Protein AF-A0A2Z4WEZ5-F1 (afdb_monomer_lite)

pLDDT: mean 71.06, std 11.82, range [43.91, 89.5]

Structure (mmCIF, N/CA/C/O backbone):
data_AF-A0A2Z4WEZ5-F1
#
_entry.id   AF-A0A2Z4WEZ5-F1
#
loop_
_atom_site.group_PDB
_atom_site.id
_atom_site.type_symbol
_atom_site.label_atom_id
_atom_site.label_alt_id
_atom_site.label_comp_id
_atom_site.label_asym_id
_atom_site.label_entity_id
_atom_site.label_seq_id
_atom_site.pdbx_PDB_ins_code
_atom_site.Cartn_x
_atom_site.Cartn_y
_atom_site.Cartn_z
_atom_site.occupancy
_atom_site.B_iso_or_equiv
_atom_site.auth_seq_id
_atom_site.auth_comp_id
_atom_site.auth_asym_id
_atom_site.auth_atom_id
_atom_site.pdbx_PDB_model_num
ATOM 1 N N . MET A 1 1 ? -4.936 15.886 11.551 1.00 51.16 1 MET A N 1
ATOM 2 C CA . MET A 1 1 ? -4.095 14.999 10.715 1.00 51.16 1 MET A CA 1
ATOM 3 C C . MET A 1 1 ? -4.878 14.330 9.578 1.00 51.16 1 MET A C 1
ATOM 5 O O . MET A 1 1 ? -4.421 14.414 8.447 1.00 51.16 1 MET A O 1
ATOM 9 N N . GLU A 1 2 ? -6.058 13.728 9.806 1.00 54.84 2 GLU A N 1
ATOM 10 C CA . GLU A 1 2 ? -6.845 13.073 8.730 1.00 54.84 2 GLU A CA 1
ATOM 11 C C . GLU A 1 2 ? -7.230 13.999 7.561 1.00 54.84 2 GLU A C 1
ATOM 13 O O . GLU A 1 2 ? -7.113 13.601 6.404 1.00 54.84 2 GLU A O 1
ATOM 18 N N . LYS A 1 3 ? -7.662 15.242 7.835 1.00 56.03 3 LYS A N 1
ATOM 19 C CA . LYS A 1 3 ? -8.055 16.198 6.779 1.00 56.03 3 LYS A CA 1
ATOM 20 C C . LYS A 1 3 ? -6.888 16.544 5.852 1.00 56.03 3 LYS A C 1
ATOM 22 O O . LYS A 1 3 ? -7.037 16.469 4.639 1.00 56.03 3 LYS A O 1
ATOM 27 N N . THR A 1 4 ? -5.720 16.847 6.415 1.00 59.44 4 THR A N 1
ATOM 28 C CA . THR A 1 4 ? -4.505 17.162 5.650 1.00 59.44 4 THR A CA 1
ATOM 29 C C . THR A 1 4 ? -4.064 15.977 4.794 1.00 59.44 4 THR A C 1
ATOM 31 O O . THR A 1 4 ? -3.743 16.148 3.623 1.00 59.44 4 THR A O 1
ATOM 34 N N . ARG A 1 5 ? -4.137 14.754 5.335 1.00 61.38 5 ARG A N 1
ATOM 35 C CA . ARG A 1 5 ? -3.776 13.543 4.589 1.00 61.38 5 ARG A CA 1
ATOM 36 C C . ARG A 1 5 ? -4.738 13.251 3.438 1.00 61.38 5 ARG A C 1
ATOM 38 O O . ARG A 1 5 ? -4.296 12.883 2.355 1.00 61.38 5 ARG A O 1
ATOM 45 N N . ARG A 1 6 ? -6.037 13.493 3.638 1.00 69.12 6 ARG A N 1
ATOM 46 C CA . ARG A 1 6 ? -7.053 13.363 2.585 1.00 69.12 6 ARG A CA 1
ATOM 47 C C . ARG A 1 6 ? -6.813 14.353 1.441 1.00 69.12 6 ARG A C 1
ATOM 49 O O . ARG A 1 6 ? -6.908 13.965 0.284 1.00 69.12 6 ARG A O 1
ATOM 56 N N . VAL A 1 7 ? -6.441 15.595 1.759 1.00 68.94 7 VAL A N 1
ATOM 57 C CA . VAL A 1 7 ? -6.094 16.617 0.754 1.00 68.94 7 VAL A CA 1
ATOM 58 C C . VAL A 1 7 ? -4.859 16.206 -0.050 1.00 68.94 7 VAL A C 1
ATOM 60 O O . VAL A 1 7 ? -4.874 16.321 -1.271 1.00 68.94 7 VAL A O 1
ATOM 63 N N . ILE A 1 8 ? -3.835 15.648 0.604 1.00 72.31 8 ILE A N 1
ATOM 64 C CA . ILE A 1 8 ? -2.625 15.146 -0.068 1.00 72.31 8 ILE A CA 1
ATOM 65 C C . ILE A 1 8 ? -2.968 13.994 -1.0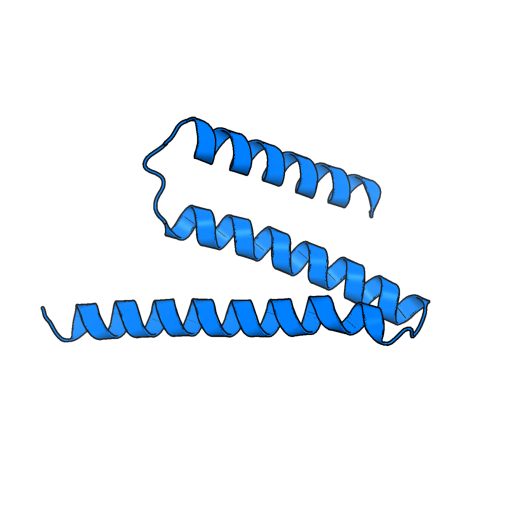27 1.00 72.31 8 ILE A C 1
ATOM 67 O O . ILE A 1 8 ? -2.574 14.027 -2.188 1.00 72.31 8 ILE A O 1
ATOM 71 N N . VAL A 1 9 ? -3.757 13.009 -0.584 1.00 69.50 9 VAL A N 1
ATOM 72 C CA . VAL A 1 9 ? -4.193 11.867 -1.415 1.00 69.50 9 VAL A CA 1
ATOM 73 C C . VAL A 1 9 ? -5.010 12.319 -2.631 1.00 69.50 9 VAL A C 1
ATOM 75 O O . VAL A 1 9 ? -4.816 11.800 -3.733 1.00 69.50 9 VAL A O 1
ATOM 78 N N . ILE A 1 10 ? -5.889 13.310 -2.452 1.00 72.94 10 ILE A N 1
ATOM 79 C CA . ILE A 1 10 ? -6.677 13.894 -3.545 1.00 72.94 10 ILE A CA 1
ATOM 80 C C . ILE A 1 10 ? -5.762 14.623 -4.533 1.00 72.94 10 ILE A C 1
ATOM 82 O O . ILE A 1 10 ? -5.882 14.400 -5.735 1.00 72.94 10 ILE A O 1
ATOM 86 N N . MET A 1 11 ? -4.811 15.429 -4.047 1.00 70.00 11 MET A N 1
ATOM 87 C CA . MET A 1 11 ? -3.830 16.105 -4.904 1.00 70.00 11 MET A CA 1
ATOM 88 C C . MET A 1 11 ? -3.032 15.102 -5.740 1.00 70.00 11 MET A C 1
ATOM 90 O O . MET A 1 11 ? -2.942 15.252 -6.956 1.00 70.00 11 MET A O 1
ATOM 94 N N . PHE A 1 12 ? -2.514 14.045 -5.111 1.00 72.94 12 PHE A N 1
ATOM 95 C CA . PHE A 1 12 ? -1.769 12.996 -5.806 1.00 72.94 12 PHE A CA 1
ATOM 96 C C . PHE A 1 12 ? -2.629 12.237 -6.822 1.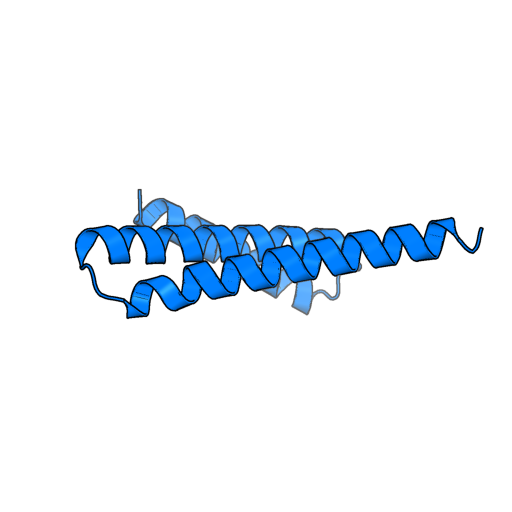00 72.94 12 PHE A C 1
ATOM 98 O O . PHE A 1 12 ? -2.148 11.941 -7.912 1.00 72.94 12 PHE A O 1
ATOM 105 N N . SER A 1 13 ? -3.902 11.979 -6.513 1.00 70.19 13 SER A N 1
ATOM 106 C CA . SER A 1 13 ? -4.831 11.335 -7.453 1.00 70.19 13 SER A CA 1
ATOM 107 C C . SER A 1 13 ? -5.129 12.216 -8.666 1.00 70.19 13 SER A C 1
ATOM 109 O O . SER A 1 13 ? -5.154 11.714 -9.784 1.00 70.19 13 SER A O 1
ATOM 111 N N . ILE A 1 14 ? -5.306 13.528 -8.473 1.00 71.81 14 ILE A N 1
ATOM 112 C CA . ILE A 1 14 ? -5.525 14.485 -9.569 1.00 71.81 14 ILE A CA 1
ATOM 113 C C . ILE A 1 14 ? -4.281 14.573 -10.457 1.00 71.81 14 ILE A C 1
ATOM 115 O O . ILE A 1 14 ? -4.399 14.498 -11.678 1.00 71.81 14 ILE A O 1
ATOM 119 N N . ILE A 1 15 ? -3.090 14.661 -9.855 1.00 69.00 15 ILE A N 1
ATOM 120 C CA . ILE A 1 15 ? -1.815 14.648 -10.585 1.00 69.00 15 ILE A CA 1
ATOM 121 C C . ILE A 1 15 ? -1.703 13.363 -11.412 1.00 69.00 15 ILE A C 1
ATOM 123 O O . ILE A 1 15 ? -1.436 13.421 -12.607 1.00 69.00 15 ILE A O 1
ATOM 127 N N . TYR A 1 16 ? -1.989 12.208 -10.812 1.00 63.53 16 TYR A N 1
ATOM 128 C CA . TYR A 1 16 ? -1.968 10.915 -11.492 1.00 63.53 16 TYR A CA 1
ATOM 129 C C . TYR A 1 16 ? -2.925 10.858 -12.697 1.00 63.53 16 TYR A C 1
ATOM 131 O O . TYR A 1 16 ? -2.555 10.382 -13.770 1.00 63.53 16 TYR A O 1
ATOM 139 N N . LEU A 1 17 ? -4.141 11.391 -12.544 1.00 68.06 17 LEU A N 1
ATOM 140 C CA . LEU A 1 17 ? -5.165 11.415 -13.591 1.00 68.06 17 LEU A CA 1
ATOM 141 C C . LEU A 1 17 ? -4.769 12.327 -14.763 1.00 68.06 17 LEU A C 1
ATOM 143 O O . LEU A 1 17 ? -4.910 11.940 -15.922 1.00 68.06 17 LEU A O 1
ATOM 147 N N . ILE A 1 18 ? -4.213 13.506 -14.465 1.00 69.38 18 ILE A N 1
ATOM 148 C CA . ILE A 1 18 ? -3.699 14.449 -15.469 1.00 69.38 18 ILE A CA 1
ATOM 149 C C . ILE A 1 18 ? -2.539 13.823 -16.252 1.00 69.38 18 ILE A C 1
ATOM 151 O O . ILE A 1 18 ? -2.498 13.933 -17.476 1.00 69.38 18 ILE A O 1
ATOM 155 N N . LEU A 1 19 ? -1.623 13.128 -15.571 1.00 61.66 19 LEU A N 1
ATOM 156 C CA . LEU A 1 19 ? -0.466 12.483 -16.200 1.00 61.66 19 LEU A CA 1
ATOM 157 C C . LEU A 1 19 ? -0.870 11.338 -17.144 1.00 61.66 19 LEU A C 1
ATOM 159 O O . LEU A 1 19 ? -0.264 11.188 -18.208 1.00 61.66 19 LEU A O 1
ATOM 163 N N . ILE A 1 20 ? -1.918 10.582 -16.796 1.00 61.66 2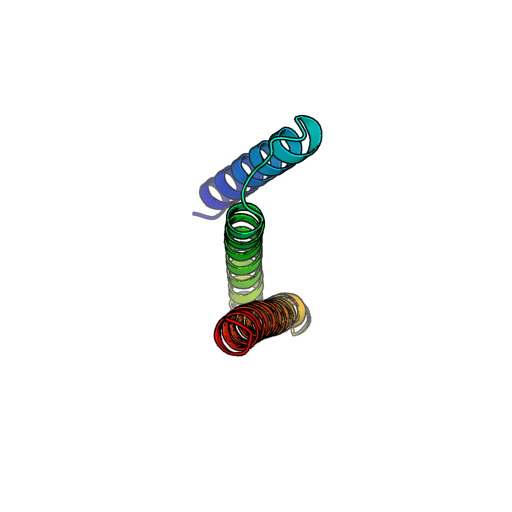0 ILE A N 1
ATOM 164 C CA . ILE A 1 20 ? -2.510 9.563 -17.675 1.00 61.66 20 ILE A CA 1
ATOM 165 C C . ILE A 1 20 ? -3.145 10.206 -18.910 1.00 61.66 20 ILE A C 1
ATOM 167 O O . ILE A 1 20 ? -2.901 9.749 -20.028 1.00 61.66 20 ILE A O 1
ATOM 171 N N . ILE A 1 21 ? -3.938 11.268 -18.722 1.00 63.66 21 ILE A N 1
ATOM 172 C CA . ILE A 1 21 ? -4.638 11.957 -19.818 1.00 63.66 21 ILE A CA 1
ATOM 173 C C . ILE A 1 21 ? -3.643 12.599 -20.790 1.00 63.66 21 ILE A C 1
ATOM 175 O O . ILE A 1 21 ? -3.812 12.473 -22.001 1.00 63.66 21 ILE A O 1
ATOM 179 N N . LEU A 1 22 ? -2.585 13.242 -20.284 1.00 63.00 22 LEU A N 1
ATOM 180 C CA . LEU A 1 22 ? -1.581 13.892 -21.13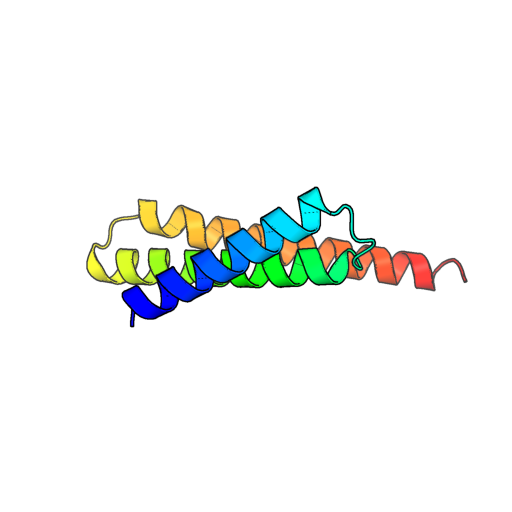1 1.00 63.00 22 LEU A CA 1
ATOM 181 C C . LEU A 1 22 ? -0.653 12.911 -21.864 1.00 63.00 22 LEU A C 1
ATOM 183 O O . LEU A 1 22 ? 0.189 13.362 -22.638 1.00 63.00 22 LEU A O 1
ATOM 187 N N . ARG A 1 23 ? -0.778 11.591 -21.644 1.00 55.53 23 ARG A N 1
ATOM 188 C CA . ARG A 1 23 ? 0.084 10.571 -22.272 1.00 55.53 23 ARG A CA 1
ATOM 189 C C . ARG A 1 23 ? 1.575 10.914 -22.138 1.00 55.53 23 ARG A C 1
ATOM 191 O O . ARG A 1 23 ? 2.377 10.623 -23.024 1.00 55.53 23 ARG A O 1
ATOM 198 N N . VAL A 1 24 ? 1.939 11.569 -21.033 1.00 57.09 24 VAL A N 1
ATOM 199 C CA . VAL A 1 24 ? 3.324 11.955 -20.770 1.00 57.09 24 VAL A CA 1
ATOM 200 C C . VAL A 1 24 ? 4.127 10.664 -20.682 1.00 57.09 24 VAL A C 1
ATOM 202 O O . VAL A 1 24 ? 3.718 9.724 -19.995 1.00 57.09 24 VAL A O 1
ATOM 205 N N . ASN A 1 25 ? 5.254 10.609 -21.391 1.00 56.06 25 ASN A N 1
ATOM 206 C CA . ASN A 1 25 ? 6.151 9.456 -21.413 1.00 56.06 25 ASN A CA 1
ATOM 207 C C . ASN A 1 25 ? 6.928 9.394 -20.085 1.00 56.06 25 ASN A C 1
ATOM 209 O O . ASN A 1 25 ? 8.120 9.675 -20.005 1.00 56.06 25 ASN A O 1
ATOM 213 N N . ILE A 1 26 ? 6.199 9.150 -19.000 1.00 58.28 26 ILE A N 1
ATOM 214 C CA . ILE A 1 26 ? 6.724 9.097 -17.644 1.00 58.28 26 ILE A CA 1
ATOM 215 C C . ILE A 1 26 ? 7.313 7.705 -17.444 1.00 58.28 26 ILE A C 1
ATOM 217 O O . ILE A 1 26 ? 6.659 6.714 -17.792 1.00 58.28 26 ILE A O 1
ATOM 221 N N . PRO A 1 27 ? 8.511 7.596 -16.847 1.00 66.06 27 PRO A N 1
ATOM 222 C CA . PRO A 1 27 ? 9.084 6.308 -16.503 1.00 66.06 27 PRO A CA 1
ATOM 223 C C . PRO A 1 27 ? 8.068 5.487 -15.709 1.00 66.06 27 PRO A C 1
ATOM 225 O O . PRO A 1 27 ? 7.502 5.968 -14.727 1.00 66.06 27 PRO A O 1
ATOM 228 N N . ARG A 1 28 ? 7.852 4.230 -16.105 1.00 65.88 28 ARG A N 1
ATOM 229 C CA . ARG A 1 28 ? 6.915 3.304 -15.442 1.00 65.88 28 ARG A CA 1
ATOM 230 C C . ARG A 1 28 ? 7.168 3.217 -13.921 1.00 65.88 28 ARG A C 1
ATOM 232 O O . ARG A 1 28 ? 6.237 3.049 -13.142 1.00 65.88 28 ARG A O 1
ATOM 239 N N . VAL A 1 29 ? 8.415 3.450 -13.507 1.00 62.41 29 VAL A N 1
ATOM 240 C CA . VAL A 1 29 ? 8.878 3.585 -12.115 1.00 62.41 29 VAL A CA 1
ATOM 241 C C . VAL A 1 29 ? 8.147 4.685 -11.333 1.00 62.41 29 VAL A C 1
ATOM 243 O O . VAL A 1 29 ? 7.796 4.478 -10.176 1.00 62.41 29 VAL A O 1
ATOM 246 N N . LEU A 1 30 ? 7.869 5.836 -11.947 1.00 67.94 30 LEU A N 1
ATOM 247 C CA . LEU A 1 30 ? 7.229 6.980 -11.288 1.00 67.94 30 LEU A CA 1
ATOM 248 C C . LEU A 1 30 ? 5.750 6.691 -10.984 1.00 67.94 30 LEU A C 1
ATOM 250 O O . LEU A 1 30 ? 5.261 7.015 -9.903 1.00 67.94 30 LEU A O 1
ATOM 254 N N . TYR A 1 31 ? 5.065 6.000 -11.901 1.00 69.31 31 TYR A N 1
ATOM 255 C CA . TYR A 1 31 ? 3.707 5.486 -11.696 1.00 69.31 31 TYR A CA 1
ATOM 256 C C . TYR A 1 31 ? 3.644 4.473 -10.548 1.00 69.31 31 TYR A C 1
ATOM 258 O O . TYR A 1 31 ? 2.761 4.556 -9.695 1.00 69.31 31 TYR A O 1
ATOM 266 N N . ILE A 1 32 ? 4.611 3.554 -10.499 1.00 69.31 32 ILE A N 1
ATOM 267 C CA . ILE A 1 32 ? 4.729 2.558 -9.429 1.00 69.31 32 ILE A CA 1
ATOM 268 C C . ILE A 1 32 ? 4.964 3.244 -8.077 1.00 69.31 32 ILE A C 1
ATOM 270 O O . ILE A 1 32 ? 4.301 2.905 -7.098 1.00 69.31 32 ILE A O 1
ATOM 274 N N . PHE A 1 33 ? 5.840 4.251 -8.028 1.00 69.75 33 PHE A N 1
ATOM 275 C CA . PHE A 1 33 ? 6.114 5.019 -6.810 1.00 69.75 33 PHE A CA 1
ATOM 276 C C . PHE A 1 33 ? 4.876 5.759 -6.295 1.00 69.75 33 PHE A C 1
ATOM 278 O O . PHE A 1 33 ? 4.549 5.678 -5.111 1.00 69.75 33 PHE A O 1
ATOM 285 N N . LEU A 1 34 ? 4.156 6.446 -7.184 1.00 74.19 34 LEU A N 1
ATOM 286 C CA . LEU A 1 34 ? 2.924 7.161 -6.841 1.00 74.19 34 LEU A CA 1
ATOM 287 C C . LEU A 1 34 ? 1.833 6.207 -6.337 1.00 74.19 34 LEU A C 1
ATOM 289 O O . LEU A 1 34 ? 1.195 6.477 -5.317 1.00 74.19 34 LEU A O 1
ATOM 293 N N . GLY A 1 35 ? 1.656 5.068 -7.012 1.00 76.94 35 GLY A N 1
ATOM 294 C CA . GLY A 1 35 ? 0.715 4.028 -6.599 1.00 76.94 35 GLY A CA 1
ATOM 295 C C . GLY A 1 35 ? 1.065 3.423 -5.238 1.00 76.94 35 GLY A C 1
ATOM 296 O O . GLY A 1 35 ? 0.184 3.252 -4.397 1.00 76.94 35 GLY A O 1
ATOM 297 N N . ALA A 1 36 ? 2.351 3.170 -4.978 1.00 75.25 36 ALA A N 1
ATOM 298 C CA . ALA A 1 36 ? 2.819 2.656 -3.694 1.00 75.25 36 ALA A CA 1
ATOM 299 C C . ALA A 1 36 ? 2.533 3.637 -2.544 1.00 75.25 36 ALA A C 1
ATOM 301 O O . ALA A 1 36 ? 2.025 3.225 -1.501 1.00 75.25 36 ALA A O 1
ATOM 302 N N . ILE A 1 37 ? 2.775 4.939 -2.742 1.00 77.88 37 ILE A N 1
ATOM 303 C CA . ILE A 1 37 ? 2.477 5.977 -1.739 1.00 77.88 37 ILE A CA 1
ATOM 304 C C . ILE A 1 37 ? 0.978 6.016 -1.416 1.00 77.88 37 ILE A C 1
ATOM 306 O O . ILE A 1 37 ? 0.599 6.109 -0.245 1.00 77.88 37 ILE A O 1
ATOM 310 N N . LEU A 1 38 ? 0.116 5.926 -2.434 1.00 80.75 38 LEU A N 1
ATOM 311 C CA . LEU A 1 38 ? -1.337 5.888 -2.246 1.00 80.75 38 LEU A CA 1
ATOM 312 C C . LEU A 1 38 ? -1.779 4.640 -1.470 1.00 80.75 38 LEU A C 1
ATOM 314 O O . LEU A 1 38 ? -2.530 4.764 -0.501 1.00 80.75 38 LEU A O 1
ATOM 318 N N . LEU A 1 39 ? -1.268 3.461 -1.836 1.00 78.75 39 LEU A N 1
ATOM 319 C CA . LEU A 1 39 ? -1.592 2.193 -1.175 1.00 78.75 39 LEU A CA 1
ATOM 320 C C . LEU A 1 39 ? -1.154 2.165 0.291 1.00 78.75 39 LEU A C 1
ATOM 322 O O . LEU A 1 39 ? -1.925 1.729 1.148 1.00 78.75 39 LEU A O 1
ATOM 326 N N . VAL A 1 40 ? 0.052 2.656 0.594 1.00 79.75 40 VAL A N 1
ATOM 327 C CA . VAL A 1 40 ? 0.564 2.750 1.970 1.00 79.75 40 VAL A CA 1
ATOM 328 C C . VAL A 1 40 ? -0.280 3.725 2.783 1.00 79.75 40 VAL A C 1
ATOM 330 O O . VAL A 1 40 ? -0.700 3.401 3.894 1.00 79.75 40 VAL A O 1
ATOM 333 N N . ASN A 1 41 ? -0.605 4.892 2.221 1.00 82.44 41 ASN A N 1
ATOM 334 C CA . ASN A 1 41 ? -1.479 5.846 2.895 1.00 82.44 41 ASN A CA 1
ATOM 335 C C . ASN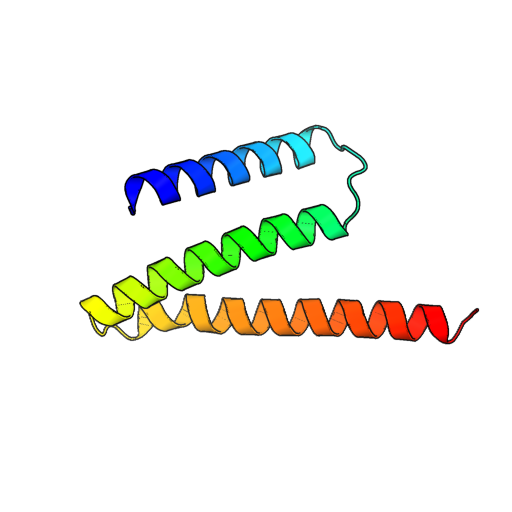 A 1 41 ? -2.858 5.251 3.182 1.00 82.44 41 ASN A C 1
ATOM 337 O O . ASN A 1 41 ? -3.377 5.448 4.277 1.00 82.44 41 ASN A O 1
ATOM 341 N N . GLN A 1 42 ? -3.458 4.516 2.252 1.00 82.62 42 GLN A N 1
ATOM 342 C CA . GLN A 1 42 ? -4.761 3.898 2.484 1.00 82.62 42 GLN A CA 1
ATOM 343 C C . GLN A 1 42 ? -4.682 2.779 3.534 1.00 82.62 42 GLN A C 1
ATOM 345 O O . GLN A 1 42 ? -5.511 2.735 4.444 1.00 82.62 42 GLN A O 1
ATOM 350 N N . ALA A 1 43 ? -3.641 1.942 3.477 1.00 83.06 43 ALA A N 1
ATOM 351 C CA . ALA A 1 43 ? -3.389 0.890 4.458 1.00 83.06 43 ALA A CA 1
ATO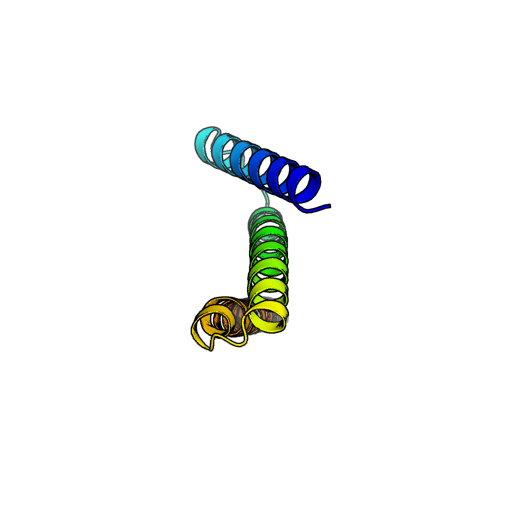M 352 C C . ALA A 1 43 ? -3.235 1.443 5.884 1.00 83.06 43 ALA A C 1
ATOM 354 O O . ALA A 1 43 ? -3.790 0.876 6.820 1.00 83.06 43 ALA A O 1
ATOM 355 N N . ILE A 1 44 ? -2.548 2.575 6.066 1.00 85.69 44 ILE A N 1
ATOM 356 C CA . ILE A 1 44 ? -2.390 3.206 7.387 1.00 85.69 44 ILE A CA 1
ATOM 357 C C . ILE A 1 44 ? -3.736 3.714 7.936 1.00 85.69 44 ILE A C 1
ATOM 359 O O . ILE A 1 44 ? -3.984 3.623 9.137 1.00 85.69 44 ILE A O 1
ATOM 363 N N . ASP A 1 45 ? -4.623 4.251 7.088 1.00 86.06 45 ASP A N 1
ATOM 364 C CA . ASP A 1 45 ? -5.943 4.738 7.534 1.00 86.06 45 ASP A CA 1
ATOM 365 C C . ASP A 1 45 ? -6.834 3.589 7.984 1.00 86.06 45 ASP A C 1
ATOM 367 O O . ASP A 1 45 ? -7.461 3.649 9.040 1.00 86.06 45 ASP A O 1
ATOM 371 N N . GLU A 1 46 ? -6.865 2.534 7.181 1.00 85.62 46 GLU A N 1
ATOM 372 C CA . GLU A 1 46 ? -7.590 1.303 7.470 1.00 85.62 46 GLU A CA 1
ATOM 373 C C . GLU A 1 46 ? -7.051 0.639 8.744 1.00 85.62 46 GLU A C 1
ATOM 375 O O . GLU A 1 46 ? -7.825 0.292 9.634 1.00 85.62 46 GLU A O 1
ATOM 380 N N . TRP A 1 47 ? -5.728 0.580 8.913 1.00 84.62 47 TRP A N 1
ATOM 381 C CA . TRP A 1 47 ? -5.095 0.065 10.126 1.00 84.62 47 TRP A CA 1
ATOM 382 C C . TRP A 1 47 ? -5.467 0.871 11.378 1.00 84.62 47 TRP A C 1
ATOM 384 O O . TRP A 1 47 ? -5.824 0.302 12.411 1.00 84.62 47 TRP A O 1
ATOM 394 N N . ASN A 1 48 ? -5.458 2.202 11.292 1.00 87.12 48 ASN A N 1
ATOM 395 C CA . ASN A 1 48 ? -5.872 3.056 12.407 1.00 87.12 48 ASN A CA 1
ATOM 396 C C . ASN A 1 48 ? -7.360 2.875 12.744 1.00 87.12 48 ASN A C 1
ATOM 398 O O . ASN A 1 48 ? -7.724 2.803 13.920 1.00 87.12 48 ASN A O 1
ATOM 402 N N . LYS A 1 49 ? -8.225 2.731 11.732 1.00 85.94 49 LYS A N 1
ATOM 403 C CA . LYS A 1 49 ? -9.646 2.410 11.938 1.00 85.94 49 LYS A CA 1
ATOM 404 C C . LYS A 1 49 ? -9.839 1.026 12.543 1.00 85.94 49 LYS A C 1
ATOM 406 O O . LYS A 1 49 ? -10.723 0.858 13.386 1.00 85.94 49 LYS A O 1
ATOM 411 N N . TYR A 1 50 ? -9.017 0.048 12.169 1.00 87.38 50 TYR A N 1
ATOM 412 C CA . TYR A 1 50 ? -9.004 -1.264 12.806 1.00 87.38 50 TYR A CA 1
ATOM 413 C C . TYR A 1 50 ? -8.643 -1.155 14.289 1.00 87.38 50 TYR A C 1
ATOM 415 O O . TYR A 1 50 ? -9.365 -1.697 15.120 1.00 87.38 50 TYR A O 1
ATOM 423 N N . LEU A 1 51 ? -7.592 -0.410 14.644 1.00 85.06 51 LEU A N 1
ATOM 424 C CA . LEU A 1 51 ? -7.202 -0.210 16.044 1.00 85.06 51 LEU A CA 1
ATOM 425 C C . LEU A 1 51 ? -8.327 0.418 16.880 1.00 85.06 51 LEU A C 1
ATOM 427 O O . LEU A 1 51 ? -8.528 0.022 18.026 1.00 85.06 51 LEU A O 1
ATOM 431 N N . GLN A 1 52 ? -9.090 1.349 16.299 1.00 89.50 52 GLN A N 1
ATOM 432 C CA . GLN A 1 52 ? -10.202 2.018 16.983 1.00 89.50 52 GLN A CA 1
ATOM 433 C C . GLN A 1 52 ? -11.467 1.157 17.084 1.00 89.50 52 GLN A C 1
ATOM 435 O O . GLN A 1 52 ? -12.139 1.161 18.111 1.00 89.50 52 GLN A O 1
ATOM 440 N N . THR A 1 53 ? -11.821 0.426 16.026 1.00 88.56 53 THR A N 1
ATOM 441 C CA . THR A 1 53 ? -13.114 -0.281 15.942 1.00 88.56 53 THR A CA 1
ATOM 442 C C . THR A 1 53 ? -13.019 -1.783 16.207 1.00 88.56 53 THR A C 1
ATOM 444 O O . THR A 1 53 ? -14.045 -2.436 16.387 1.00 88.56 53 THR A O 1
ATOM 447 N N . LYS A 1 54 ? -11.808 -2.352 16.172 1.00 86.81 54 LYS A N 1
ATOM 448 C CA . LYS A 1 54 ? -11.499 -3.794 16.181 1.00 86.81 54 LYS A CA 1
ATOM 449 C C . LYS A 1 54 ? -12.254 -4.626 15.133 1.00 86.81 54 LYS A C 1
ATOM 451 O O . LYS A 1 54 ? -12.299 -5.854 15.222 1.00 86.81 54 LYS A O 1
ATOM 456 N N . LYS A 1 55 ? -12.835 -3.994 14.105 1.00 84.25 55 LYS A N 1
ATOM 457 C CA . LYS A 1 55 ? -13.552 -4.697 13.034 1.00 84.25 55 LYS A CA 1
ATOM 458 C C . LYS A 1 55 ? -12.565 -5.271 12.026 1.00 84.25 55 LYS A C 1
ATOM 460 O O . LYS A 1 55 ? -11.896 -4.527 11.318 1.00 84.25 55 LYS A O 1
ATOM 465 N N . LYS A 1 56 ? -12.542 -6.600 11.904 1.00 80.06 56 LYS A N 1
ATOM 466 C CA . LYS A 1 56 ? -11.607 -7.340 11.039 1.00 80.06 56 LYS A CA 1
ATOM 467 C C . LYS A 1 56 ? -11.649 -6.943 9.558 1.00 80.06 56 LYS A C 1
ATOM 469 O O . LYS A 1 56 ? -10.660 -7.142 8.868 1.00 80.06 56 LYS A O 1
ATOM 474 N N . PHE A 1 57 ? -12.746 -6.366 9.061 1.00 83.44 57 PHE A N 1
ATOM 475 C CA . PHE A 1 57 ? -12.827 -5.958 7.654 1.00 83.44 57 PHE A CA 1
ATOM 476 C C . PHE A 1 57 ? -11.812 -4.855 7.294 1.00 83.44 57 PHE A C 1
ATOM 478 O O . PHE A 1 57 ? -11.288 -4.866 6.186 1.00 83.44 57 PHE A O 1
ATOM 485 N N . TYR A 1 58 ? -11.453 -3.981 8.244 1.00 79.38 58 TYR A N 1
ATOM 486 C CA . TYR A 1 58 ? -10.435 -2.942 8.040 1.00 79.38 58 TYR A CA 1
ATOM 487 C C . TYR A 1 58 ? -8.999 -3.498 7.942 1.00 79.38 58 TYR A C 1
ATOM 489 O O . TYR A 1 58 ? -8.066 -2.758 7.658 1.00 79.38 58 TYR A O 1
ATOM 497 N N . LEU A 1 59 ? -8.783 -4.798 8.185 1.00 82.31 59 LEU A N 1
ATOM 498 C CA . LEU A 1 59 ? -7.485 -5.450 7.958 1.00 82.31 59 LEU A CA 1
ATOM 499 C C . LEU A 1 59 ? -7.298 -5.904 6.508 1.00 82.31 59 LEU A C 1
ATOM 501 O O . LEU A 1 59 ? -6.165 -6.124 6.085 1.00 82.31 59 LEU A O 1
ATOM 505 N N . VAL A 1 60 ? -8.382 -6.031 5.738 1.00 81.50 60 VAL A N 1
ATOM 506 C CA . VAL A 1 60 ? -8.339 -6.582 4.378 1.00 81.50 60 VAL A CA 1
ATOM 507 C C . VAL A 1 60 ? -7.505 -5.694 3.457 1.00 81.50 60 VAL A C 1
ATOM 509 O O . VAL A 1 60 ? -6.620 -6.188 2.764 1.00 81.50 60 VAL A O 1
ATOM 512 N N . ILE A 1 61 ? -7.730 -4.378 3.494 1.00 76.88 61 ILE A N 1
ATOM 513 C CA . ILE A 1 61 ? -6.999 -3.421 2.657 1.00 76.88 61 ILE A CA 1
ATOM 514 C C . ILE A 1 61 ? -5.500 -3.368 3.013 1.00 76.88 61 ILE A C 1
ATOM 516 O O . ILE A 1 61 ? -4.690 -3.509 2.099 1.00 76.88 61 ILE A O 1
ATOM 520 N N . PRO A 1 62 ? -5.087 -3.249 4.293 1.00 78.69 62 PRO A N 1
ATOM 521 C CA . PRO A 1 62 ? -3.678 -3.325 4.675 1.00 78.69 62 PRO A CA 1
ATOM 522 C C . PRO A 1 62 ? -2.977 -4.602 4.200 1.00 78.69 62 PRO A C 1
ATOM 524 O O . PRO A 1 62 ? -1.875 -4.528 3.660 1.00 78.69 62 PRO A O 1
ATOM 527 N N . ILE A 1 63 ? -3.617 -5.767 4.358 1.00 81.62 63 ILE A N 1
ATOM 528 C CA . ILE A 1 63 ? -3.045 -7.061 3.956 1.00 81.62 63 ILE A CA 1
ATOM 529 C C . ILE A 1 63 ? -2.863 -7.127 2.436 1.00 81.62 63 ILE A C 1
ATOM 531 O O . ILE A 1 63 ? -1.785 -7.481 1.960 1.00 81.62 63 ILE A O 1
ATOM 535 N N . ILE A 1 64 ? -3.887 -6.745 1.667 1.00 82.50 64 ILE A N 1
ATOM 536 C CA . ILE A 1 64 ? -3.817 -6.736 0.199 1.00 82.50 64 ILE A CA 1
ATOM 537 C C . ILE A 1 64 ? -2.742 -5.755 -0.284 1.00 82.50 64 ILE A C 1
ATOM 539 O O . ILE A 1 64 ? -1.958 -6.106 -1.166 1.00 82.50 64 ILE A O 1
ATOM 543 N N . SER A 1 65 ? -2.643 -4.567 0.320 1.00 78.12 65 SER A N 1
ATOM 544 C CA . SER A 1 65 ? -1.599 -3.592 -0.013 1.00 78.12 65 SER A CA 1
ATOM 545 C C . SER A 1 65 ? -0.190 -4.160 0.181 1.00 78.12 65 SER A C 1
ATOM 547 O O . SER A 1 65 ? 0.669 -3.938 -0.670 1.00 78.12 65 SER A O 1
ATOM 549 N N . VAL A 1 66 ? 0.054 -4.929 1.249 1.00 80.31 66 VAL A N 1
ATOM 550 C CA . VAL A 1 66 ? 1.353 -5.587 1.484 1.00 80.31 66 VAL A CA 1
ATOM 551 C C . VAL A 1 66 ? 1.643 -6.646 0.419 1.00 80.31 66 VAL A C 1
ATOM 553 O O . VAL A 1 66 ? 2.752 -6.686 -0.110 1.00 80.31 66 VAL A O 1
ATOM 556 N N . ILE A 1 67 ? 0.651 -7.463 0.052 1.00 82.62 67 ILE A N 1
ATOM 557 C CA . ILE A 1 67 ? 0.802 -8.487 -0.997 1.00 82.62 67 ILE A CA 1
ATOM 558 C C . ILE A 1 67 ? 1.144 -7.840 -2.345 1.00 82.62 67 ILE A C 1
ATOM 560 O O . ILE A 1 67 ? 2.061 -8.292 -3.029 1.00 82.62 67 ILE A O 1
ATOM 564 N N . ILE A 1 68 ? 0.452 -6.754 -2.706 1.00 79.06 68 ILE A N 1
ATOM 565 C CA . ILE A 1 68 ? 0.730 -5.996 -3.933 1.00 79.06 68 ILE A CA 1
ATOM 566 C C . ILE A 1 68 ? 2.154 -5.432 -3.902 1.00 79.06 68 ILE A C 1
ATOM 568 O O . ILE A 1 68 ? 2.866 -5.524 -4.899 1.00 79.06 68 ILE A O 1
ATOM 572 N N . LEU A 1 69 ? 2.598 -4.895 -2.763 1.00 78.88 69 LEU A N 1
ATOM 573 C CA . LEU A 1 69 ? 3.942 -4.337 -2.621 1.00 78.88 69 LEU A CA 1
ATOM 574 C C . LEU A 1 69 ? 5.028 -5.409 -2.809 1.00 78.88 69 LEU A C 1
ATOM 576 O O . LEU A 1 69 ? 5.984 -5.191 -3.551 1.00 78.88 69 LEU A O 1
ATOM 580 N N . ILE A 1 70 ? 4.847 -6.587 -2.202 1.00 79.81 70 ILE A N 1
ATOM 581 C CA . ILE A 1 70 ? 5.745 -7.741 -2.371 1.00 79.81 70 ILE A CA 1
ATOM 582 C C . ILE A 1 70 ? 5.777 -8.185 -3.834 1.00 79.81 70 ILE A C 1
ATOM 584 O O . ILE A 1 70 ? 6.854 -8.405 -4.383 1.00 79.81 70 ILE A O 1
ATOM 588 N N . PHE A 1 71 ? 4.614 -8.281 -4.483 1.00 77.69 71 PHE A N 1
ATOM 589 C CA . PHE A 1 71 ? 4.526 -8.671 -5.888 1.00 77.69 71 PHE A CA 1
ATOM 590 C C . PHE A 1 71 ? 5.247 -7.678 -6.807 1.00 77.69 71 PHE A C 1
ATOM 592 O O . PHE A 1 71 ? 5.989 -8.089 -7.695 1.00 77.69 71 PHE A O 1
ATOM 599 N N . VAL A 1 72 ? 5.083 -6.374 -6.572 1.00 73.38 72 VAL A N 1
ATOM 600 C CA . VAL A 1 72 ? 5.774 -5.323 -7.332 1.00 73.38 72 VAL A CA 1
ATOM 601 C C . VAL A 1 72 ? 7.288 -5.404 -7.139 1.00 73.38 72 VAL A C 1
ATOM 603 O O . VAL A 1 72 ? 8.021 -5.342 -8.124 1.00 73.38 72 VAL A O 1
ATOM 606 N N . ILE A 1 73 ? 7.765 -5.587 -5.903 1.00 74.94 73 ILE A N 1
ATOM 607 C CA . ILE A 1 73 ? 9.198 -5.758 -5.618 1.00 74.94 73 ILE A CA 1
ATOM 608 C C . ILE A 1 73 ? 9.731 -7.002 -6.329 1.00 74.94 73 ILE A C 1
ATOM 610 O O . ILE A 1 73 ? 10.763 -6.933 -6.987 1.00 74.94 73 ILE A O 1
ATOM 614 N N . PHE A 1 74 ? 9.011 -8.120 -6.252 1.00 76.31 74 PHE A N 1
ATOM 615 C CA . PHE A 1 74 ? 9.402 -9.369 -6.898 1.00 76.31 74 PHE A CA 1
ATOM 616 C C . PHE A 1 74 ? 9.488 -9.230 -8.422 1.00 76.31 74 PHE A C 1
ATOM 618 O O . PHE A 1 74 ? 10.480 -9.636 -9.020 1.00 76.31 74 PHE A O 1
ATOM 625 N N . GLN A 1 75 ? 8.500 -8.584 -9.048 1.00 68.88 75 GLN A N 1
ATOM 626 C CA . GLN A 1 75 ? 8.531 -8.271 -10.479 1.00 68.88 75 GLN A CA 1
ATOM 627 C C . GLN A 1 75 ? 9.701 -7.348 -10.835 1.00 68.88 75 GLN A C 1
ATOM 629 O O . GLN A 1 75 ? 10.372 -7.577 -11.839 1.00 68.88 75 GLN A O 1
ATOM 634 N N . CYS A 1 76 ? 9.987 -6.337 -10.011 1.00 64.62 76 CYS A N 1
ATOM 635 C CA . CYS A 1 76 ? 11.115 -5.431 -10.226 1.00 64.62 76 CYS A CA 1
ATOM 636 C C . CYS A 1 76 ? 12.456 -6.181 -10.158 1.00 64.62 76 CYS A C 1
ATOM 638 O O . CYS A 1 76 ? 13.270 -6.067 -11.070 1.00 64.62 76 CYS A O 1
ATOM 640 N N . VAL A 1 77 ? 12.646 -7.021 -9.134 1.00 68.62 77 VAL A N 1
ATOM 641 C CA . VAL A 1 77 ? 13.858 -7.833 -8.938 1.00 68.62 77 VAL A CA 1
ATOM 642 C C . VAL A 1 77 ? 14.036 -8.862 -10.055 1.00 68.62 77 VAL A C 1
ATOM 644 O O . VAL A 1 77 ? 15.144 -9.012 -10.563 1.00 68.62 77 VAL A O 1
ATOM 647 N N . ILE A 1 78 ? 12.969 -9.549 -10.480 1.00 64.19 78 ILE A N 1
ATOM 648 C CA . ILE A 1 78 ? 13.041 -10.482 -11.614 1.00 64.19 78 ILE A CA 1
ATOM 649 C C . ILE A 1 78 ? 13.395 -9.740 -12.897 1.00 64.19 78 ILE A C 1
ATOM 651 O O . ILE A 1 78 ? 14.247 -10.209 -13.643 1.00 64.19 78 ILE A O 1
ATOM 655 N N . THR A 1 79 ? 12.776 -8.587 -13.154 1.00 58.09 79 THR A N 1
ATOM 656 C CA . THR A 1 79 ? 13.040 -7.812 -14.373 1.00 58.09 79 THR A CA 1
ATOM 657 C C . THR A 1 79 ? 14.498 -7.350 -14.420 1.00 58.09 79 THR A C 1
ATOM 659 O O . THR A 1 79 ? 15.150 -7.497 -15.450 1.00 58.09 79 THR A O 1
ATOM 662 N N . GLU A 1 80 ? 15.057 -6.872 -13.306 1.00 54.44 80 GLU A N 1
ATOM 663 C CA . GLU A 1 80 ? 16.477 -6.502 -13.227 1.00 54.44 80 GLU A CA 1
ATOM 664 C C . GLU A 1 80 ? 17.420 -7.715 -13.298 1.00 54.44 80 GLU A C 1
ATOM 666 O O . GLU A 1 80 ? 18.469 -7.648 -13.942 1.00 54.44 80 GLU A O 1
ATOM 671 N N . GLY A 1 81 ? 17.040 -8.844 -12.691 1.00 53.91 81 GLY A N 1
ATOM 672 C CA . GLY A 1 81 ? 17.782 -10.103 -12.773 1.00 53.91 81 GLY A CA 1
ATOM 673 C C . GLY A 1 81 ? 17.824 -10.682 -14.190 1.00 53.91 81 GLY A C 1
ATOM 674 O O . GLY A 1 81 ? 18.854 -11.208 -14.603 1.00 53.91 81 GLY A O 1
ATOM 675 N N . PHE A 1 82 ? 16.744 -10.526 -14.961 1.00 46.66 82 PHE A N 1
ATOM 676 C CA . PHE A 1 82 ? 16.656 -10.970 -16.354 1.00 46.66 82 PHE A CA 1
ATOM 677 C C . PHE A 1 82 ? 17.477 -10.077 -17.297 1.00 46.66 82 PHE A C 1
ATOM 679 O O . PHE A 1 82 ? 18.144 -10.583 -18.194 1.00 46.66 82 PHE A O 1
ATOM 686 N N . VAL A 1 83 ? 17.496 -8.757 -17.065 1.00 48.59 83 VAL A N 1
ATOM 687 C CA . VAL A 1 83 ? 18.325 -7.808 -17.835 1.00 48.59 83 VAL A CA 1
ATOM 688 C C . VAL A 1 83 ? 19.821 -8.065 -17.611 1.00 48.59 83 VAL A C 1
ATOM 690 O O . VAL A 1 83 ? 20.592 -8.051 -18.569 1.00 48.59 83 VAL A O 1
ATOM 693 N N . LYS A 1 84 ? 20.240 -8.386 -16.378 1.00 47.28 84 LYS A N 1
ATOM 694 C CA . LYS A 1 84 ? 21.639 -8.746 -16.072 1.00 47.28 84 LYS A CA 1
ATOM 695 C C . LYS A 1 84 ? 22.100 -10.082 -16.660 1.00 47.28 84 LYS A C 1
ATOM 697 O O . LYS A 1 84 ? 23.300 -10.267 -16.803 1.00 47.28 84 LYS A O 1
ATOM 702 N N . PHE A 1 85 ? 21.189 -11.006 -16.967 1.00 43.91 85 PHE A N 1
ATOM 703 C CA . PHE A 1 85 ? 21.537 -12.322 -17.521 1.00 43.91 85 PHE A CA 1
ATOM 704 C C . PHE A 1 85 ? 21.673 -12.331 -19.052 1.00 43.91 85 PHE A C 1
ATOM 706 O O . PHE A 1 85 ? 22.195 -13.295 -19.606 1.00 43.91 85 PHE A O 1
ATOM 713 N N . HIS A 1 86 ? 21.194 -11.284 -19.732 1.00 44.62 86 HIS A N 1
ATOM 714 C CA . HIS A 1 86 ? 21.135 -11.199 -21.196 1.00 44.62 86 HIS A CA 1
ATOM 715 C C . HIS A 1 86 ? 21.989 -10.070 -21.807 1.00 44.62 86 HIS A C 1
ATOM 717 O O . HIS A 1 86 ? 21.845 -9.790 -22.998 1.00 44.62 86 HIS A O 1
ATOM 723 N N . THR A 1 87 ? 22.868 -9.444 -21.016 1.00 44.22 87 THR A N 1
ATOM 724 C CA . THR A 1 87 ? 23.911 -8.512 -21.492 1.00 44.22 87 THR A CA 1
ATOM 725 C C . THR A 1 87 ? 25.273 -9.173 -21.352 1.00 44.22 87 THR A C 1
ATOM 727 O O . THR A 1 87 ? 26.096 -9.021 -22.279 1.00 44.22 87 THR A O 1
#

Secondary structure (DSSP, 8-state):
-HHHHHHHHHHHHHHHHHHHHTT----HHHHHHHHHHHHHHHHHHHHHHHHHH--GGGGHHHHHHHHHHHHHHHHHHHHHHHHHH--

Radius of gyration: 16.27 Å; chains: 1; bounding box: 38×30×39 Å

Sequence (87 aa):
MEKTRRVIVIMFSIIYLILIILRVNIPRVLYIFLGAILLVNQAIDEWNKYLQTKKKFYLVIPIISVIILIFVIFQCVITEGFVKFHT

Foldseek 3Di:
DVVVLVVVLVVLVVVLVVCVVVVPPDPVVVVVVSVLVNLVSQLVVLVVVCVVPVDCVSNPSVVVSVVVVVVVVVVVVVVVVVVVVPD